Protein AF-A0A9Q1HF29-F1 (afdb_monomer_lite)

InterPro domains:
  IPR002759 RNase P subunit Pop5/Rpp14/Rnp2-like [PF01900] (11-61)
  IPR016819 Ribonuclease P/MRP protein subunit Pop5 [PIRSF023803] (5-95)
  IPR038085 RNase P subunit Pop5/Rpp14/Rnp2-like domain superfamily [G3DSA:3.30.70.3250] (2-68)
  IPR038085 RNase P subunit Pop5/Rpp14/Rnp2-like domain superfamily [SSF160350] (10-67)

pLDDT: mean 82.09, std 17.47, range [32.84, 94.31]

Secondary structure (DSSP, 8-state):
------EEEE-SS-S-EEEE--HHHHHHHHHHGGG--EETTEE---------S-HHHHHHHHHHHHHHHHHHHHHH---HHHHHHHHHHHHHHT-S-----------

Organism: Holothuria leucospilota (NCBI:txid206669)

Structure (mmCIF, N/CA/C/O backbone):
data_AF-A0A9Q1HF29-F1
#
_entry.id   AF-A0A9Q1HF29-F1
#
loop_
_atom_site.group_PDB
_atom_site.id
_atom_site.type_symbol
_atom_site.label_atom_id
_atom_site.label_alt_id
_atom_site.label_comp_id
_atom_site.label_asym_id
_atom_site.label_entity_id
_atom_site.label_seq_id
_atom_site.pdbx_PDB_ins_code
_atom_site.Cartn_x
_atom_site.Cartn_y
_atom_site.Cartn_z
_atom_site.occupancy
_atom_site.B_iso_or_equiv
_atom_site.auth_seq_id
_atom_site.auth_comp_id
_atom_site.auth_asym_id
_atom_site.auth_atom_id
_atom_site.pdbx_PDB_model_num
ATOM 1 N N . MET A 1 1 ? 21.148 -18.603 -18.363 1.00 37.81 1 MET A N 1
ATOM 2 C CA . MET A 1 1 ? 19.706 -18.357 -18.132 1.00 37.81 1 MET A CA 1
ATOM 3 C C . MET A 1 1 ? 19.531 -17.847 -16.706 1.00 37.81 1 MET A C 1
ATOM 5 O O . MET A 1 1 ? 19.588 -18.635 -15.772 1.00 37.81 1 MET A O 1
ATOM 9 N N . VAL A 1 2 ? 19.450 -16.529 -16.504 1.00 47.41 2 VAL A N 1
ATOM 10 C CA . VAL A 1 2 ? 19.324 -15.952 -15.154 1.00 47.41 2 VAL A CA 1
ATOM 11 C C . VAL A 1 2 ? 17.869 -16.103 -14.727 1.00 47.41 2 VAL A C 1
ATOM 13 O O . VAL A 1 2 ? 16.996 -15.444 -15.279 1.00 47.41 2 VAL A O 1
ATOM 16 N N . GLY A 1 3 ? 17.603 -17.029 -13.805 1.00 52.81 3 GLY A N 1
ATOM 17 C CA . GLY A 1 3 ? 16.255 -17.301 -13.315 1.00 52.81 3 GLY A CA 1
ATOM 18 C C . GLY A 1 3 ? 15.575 -16.029 -12.807 1.00 52.81 3 GLY A C 1
ATOM 19 O O . GLY A 1 3 ? 16.158 -15.270 -12.027 1.00 52.81 3 GLY A O 1
ATOM 20 N N . ASN A 1 4 ? 14.337 -15.816 -13.251 1.00 57.50 4 ASN A N 1
ATOM 21 C CA . ASN A 1 4 ? 13.480 -14.710 -12.840 1.00 57.50 4 ASN A CA 1
ATOM 22 C C . ASN A 1 4 ? 13.185 -14.817 -11.336 1.00 57.50 4 ASN A C 1
ATOM 24 O O . ASN A 1 4 ? 12.197 -15.419 -10.922 1.00 57.50 4 ASN A O 1
ATOM 28 N N . ARG A 1 5 ? 14.059 -14.261 -10.490 1.00 66.88 5 ARG A N 1
ATOM 29 C CA . ARG A 1 5 ? 13.855 -14.237 -9.038 1.00 66.88 5 ARG A CA 1
ATOM 30 C C . ARG A 1 5 ? 12.873 -13.129 -8.669 1.00 66.88 5 ARG A C 1
ATOM 32 O O . ARG A 1 5 ? 13.268 -11.980 -8.478 1.00 66.88 5 ARG A O 1
ATOM 39 N N . LEU A 1 6 ? 11.603 -13.506 -8.542 1.00 80.19 6 LEU A N 1
ATOM 40 C CA . LEU A 1 6 ? 10.588 -12.740 -7.823 1.00 80.19 6 LEU A CA 1
ATOM 41 C C . LEU A 1 6 ? 11.038 -12.587 -6.363 1.00 80.19 6 LEU A C 1
ATOM 43 O O . LEU A 1 6 ? 11.313 -13.585 -5.697 1.00 80.19 6 LEU A O 1
ATOM 47 N N . ARG A 1 7 ? 11.131 -11.353 -5.861 1.00 86.00 7 ARG A N 1
ATOM 48 C CA . ARG A 1 7 ? 11.367 -11.10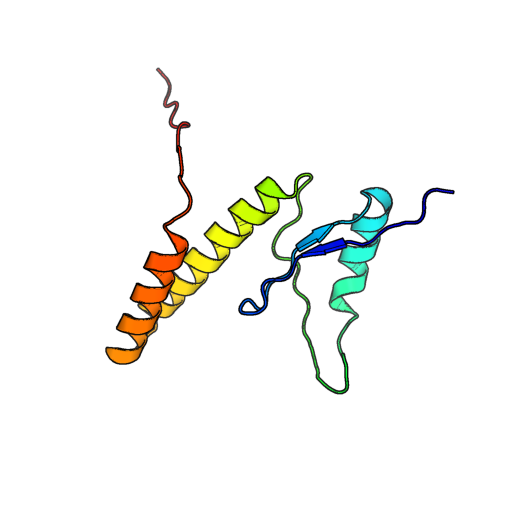1 -4.431 1.00 86.00 7 ARG A CA 1
ATOM 49 C C . ARG A 1 7 ? 10.181 -10.356 -3.853 1.00 86.00 7 ARG A C 1
ATOM 51 O O . ARG A 1 7 ? 9.775 -9.337 -4.405 1.00 86.00 7 ARG A O 1
ATOM 58 N N . VAL A 1 8 ? 9.661 -10.856 -2.742 1.00 88.81 8 VAL A N 1
ATOM 59 C CA . VAL A 1 8 ? 8.549 -10.243 -2.018 1.00 88.81 8 VAL A CA 1
ATOM 60 C C . VAL A 1 8 ? 9.076 -9.765 -0.673 1.00 88.81 8 VAL A C 1
ATOM 62 O O . VAL A 1 8 ? 9.667 -10.543 0.070 1.00 88.81 8 VAL A O 1
ATOM 65 N N . PHE A 1 9 ? 8.879 -8.485 -0.382 1.00 88.25 9 PHE A N 1
ATOM 66 C CA . PHE A 1 9 ? 9.175 -7.874 0.907 1.00 88.25 9 PHE A CA 1
ATOM 67 C C . PHE A 1 9 ? 7.842 -7.554 1.570 1.00 88.25 9 PHE A C 1
ATOM 69 O O . PHE A 1 9 ? 7.099 -6.699 1.085 1.00 88.25 9 PHE A O 1
ATOM 76 N N . LYS A 1 10 ? 7.521 -8.267 2.646 1.00 86.94 10 LYS A N 1
ATOM 77 C CA . LYS A 1 10 ? 6.286 -8.082 3.401 1.00 86.94 10 LYS A CA 1
ATOM 78 C C . LYS A 1 10 ? 6.633 -7.824 4.860 1.00 86.94 10 LYS A C 1
ATOM 80 O O . LYS A 1 10 ? 7.491 -8.502 5.415 1.00 86.94 10 LYS A O 1
ATOM 85 N N . ASP A 1 11 ? 5.951 -6.851 5.441 1.00 81.75 11 ASP A N 1
ATOM 86 C CA . ASP A 1 11 ? 5.935 -6.639 6.882 1.00 81.75 11 ASP A CA 1
ATOM 87 C C . ASP A 1 11 ? 4.948 -7.632 7.525 1.00 81.75 11 ASP A C 1
ATOM 89 O O . ASP A 1 11 ? 3.855 -7.802 6.976 1.00 81.75 11 ASP A O 1
ATOM 93 N N . PRO A 1 12 ? 5.273 -8.323 8.630 1.00 79.06 12 PRO A N 1
ATOM 94 C CA . PRO A 1 12 ? 4.330 -9.235 9.275 1.00 79.06 12 PRO A CA 1
ATOM 95 C C . PRO A 1 12 ? 3.011 -8.561 9.666 1.00 79.06 12 PRO A C 1
ATOM 97 O O . PRO A 1 12 ? 1.957 -9.186 9.546 1.00 79.06 12 PRO A O 1
ATOM 100 N N . GLU A 1 13 ? 3.082 -7.296 10.081 1.00 77.50 13 GLU A N 1
ATOM 101 C CA . GLU A 1 13 ? 1.949 -6.538 10.619 1.00 77.50 13 GLU A CA 1
ATOM 102 C C . GLU A 1 13 ? 1.151 -5.796 9.537 1.00 77.50 13 GLU A C 1
ATOM 104 O O . GLU A 1 13 ? -0.035 -5.539 9.722 1.00 77.50 13 GLU A O 1
ATOM 109 N N . SER A 1 14 ? 1.766 -5.483 8.390 1.00 80.69 14 SER A N 1
ATOM 110 C CA . SER A 1 14 ? 1.105 -4.743 7.308 1.00 80.69 14 SER A CA 1
ATOM 111 C C . SER A 1 14 ? 0.450 -5.683 6.291 1.00 80.69 14 SER A C 1
ATOM 113 O O . SER A 1 14 ? 0.982 -6.731 5.905 1.00 80.69 14 SER A O 1
ATOM 115 N N . GLU A 1 15 ? -0.712 -5.272 5.791 1.00 84.75 15 GLU A N 1
ATOM 116 C CA . GLU A 1 15 ? -1.402 -5.932 4.676 1.00 84.75 15 GLU A CA 1
ATOM 117 C C . GLU A 1 15 ? -0.760 -5.606 3.317 1.00 84.75 15 GLU A C 1
ATOM 119 O O . GLU A 1 15 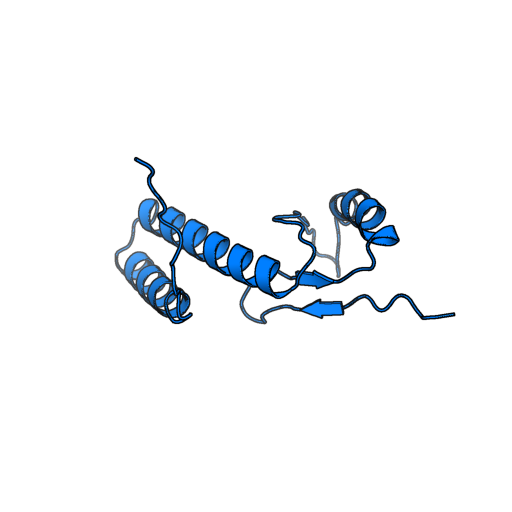? -1.103 -6.207 2.298 1.00 84.75 15 GLU A O 1
ATOM 124 N N . THR A 1 16 ? 0.209 -4.686 3.286 1.00 89.94 16 THR A N 1
ATOM 125 C CA . THR A 1 16 ? 0.917 -4.294 2.066 1.00 89.94 16 THR A CA 1
ATOM 126 C C . THR A 1 16 ? 2.211 -5.089 1.864 1.00 89.94 16 THR A C 1
ATOM 128 O O . THR A 1 16 ? 2.929 -5.441 2.803 1.00 89.94 16 THR A O 1
ATOM 131 N N . ALA A 1 17 ? 2.546 -5.364 0.602 1.00 91.81 17 ALA A N 1
ATOM 132 C CA . ALA A 1 17 ? 3.784 -6.039 0.222 1.00 91.81 17 ALA A CA 1
ATOM 133 C C . ALA A 1 17 ? 4.442 -5.337 -0.969 1.00 91.81 17 ALA A C 1
ATOM 135 O O . ALA A 1 17 ? 3.766 -4.867 -1.884 1.00 91.81 17 ALA A O 1
ATOM 136 N N . ILE A 1 18 ? 5.773 -5.306 -0.983 1.00 92.69 18 ILE A N 1
ATOM 137 C CA . ILE A 1 18 ? 6.553 -4.825 -2.121 1.00 92.69 18 ILE A CA 1
ATOM 138 C C . ILE A 1 18 ? 7.018 -6.031 -2.926 1.00 92.69 18 ILE A C 1
ATOM 140 O O . ILE A 1 18 ? 7.741 -6.894 -2.425 1.00 92.69 18 ILE A O 1
ATOM 144 N N . ILE A 1 19 ? 6.640 -6.065 -4.199 1.00 92.19 19 ILE A N 1
ATOM 145 C CA . ILE A 1 19 ? 7.033 -7.121 -5.126 1.00 92.19 19 ILE A CA 1
ATOM 146 C C . ILE A 1 19 ? 8.080 -6.558 -6.086 1.00 92.19 19 ILE A C 1
ATOM 148 O O . ILE A 1 19 ? 7.802 -5.660 -6.878 1.00 92.19 19 ILE A O 1
ATOM 152 N N . ARG A 1 20 ? 9.300 -7.098 -6.035 1.00 91.69 20 ARG A N 1
ATOM 153 C CA . ARG A 1 20 ? 10.363 -6.779 -6.990 1.00 91.69 20 ARG A CA 1
ATOM 154 C C . ARG A 1 20 ? 10.360 -7.801 -8.118 1.00 91.69 20 ARG A C 1
ATOM 156 O O . ARG A 1 20 ? 10.581 -8.992 -7.893 1.00 91.69 20 ARG A O 1
ATOM 163 N N . VAL A 1 21 ? 10.181 -7.296 -9.333 1.00 90.69 21 VAL A N 1
ATOM 164 C CA . VAL A 1 21 ? 10.208 -8.064 -10.582 1.00 90.69 21 VAL A CA 1
ATOM 165 C C . VAL A 1 21 ? 11.140 -7.430 -11.603 1.00 90.69 21 VAL A C 1
ATOM 167 O O . VAL A 1 21 ? 11.517 -6.264 -11.487 1.00 90.69 21 VAL A O 1
ATOM 170 N N . GLN A 1 22 ? 11.501 -8.199 -12.627 1.00 89.44 22 GLN A N 1
ATOM 171 C CA . GLN A 1 22 ? 12.148 -7.651 -13.812 1.00 89.44 22 GLN A CA 1
ATOM 172 C C . GLN A 1 22 ? 11.161 -6.777 -14.596 1.00 89.44 22 GLN A C 1
ATOM 174 O O . GLN A 1 22 ? 9.971 -7.084 -14.681 1.00 89.44 22 GLN A O 1
ATOM 179 N N . ARG A 1 23 ? 11.669 -5.707 -15.217 1.00 87.25 23 ARG A N 1
ATOM 180 C CA . ARG A 1 23 ? 10.856 -4.738 -15.968 1.00 87.25 23 ARG A CA 1
ATOM 181 C C . ARG A 1 23 ? 10.023 -5.376 -17.087 1.00 87.25 23 ARG A C 1
ATOM 183 O O . ARG A 1 23 ? 8.891 -4.960 -17.295 1.00 87.25 23 ARG A O 1
ATOM 190 N N . SER A 1 24 ? 10.545 -6.408 -17.751 1.00 88.81 24 SER A N 1
ATOM 191 C CA . SER A 1 24 ? 9.828 -7.170 -18.786 1.00 88.81 24 SER A CA 1
ATOM 192 C C . SER A 1 24 ? 8.580 -7.888 -18.256 1.00 88.81 24 SER A C 1
ATOM 194 O O . SER A 1 24 ? 7.594 -8.011 -18.973 1.00 88.81 24 SER A O 1
ATOM 196 N N . VAL A 1 25 ? 8.600 -8.321 -16.992 1.00 88.69 25 VAL A N 1
ATOM 197 C CA . VAL A 1 25 ? 7.513 -9.073 -16.340 1.00 88.69 25 VAL A CA 1
ATOM 198 C C . VAL A 1 25 ? 6.512 -8.145 -15.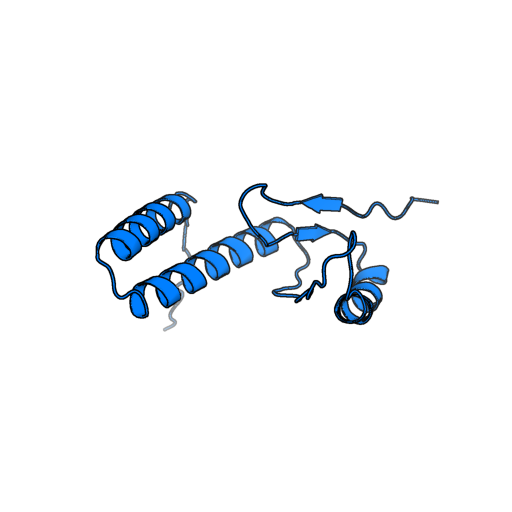647 1.00 88.69 25 VAL A C 1
ATOM 200 O O . VAL A 1 25 ? 5.361 -8.526 -15.450 1.00 88.69 25 VAL A O 1
ATOM 203 N N . ALA A 1 26 ? 6.912 -6.915 -15.307 1.00 88.44 26 ALA A N 1
ATOM 204 C CA . ALA A 1 26 ? 6.086 -5.972 -14.550 1.00 88.44 26 ALA A CA 1
ATOM 205 C C . ALA A 1 26 ? 4.710 -5.725 -15.189 1.00 88.44 26 ALA A C 1
ATOM 207 O O . ALA A 1 26 ? 3.698 -5.807 -14.500 1.00 88.44 26 ALA A O 1
ATOM 208 N N . LYS A 1 27 ? 4.662 -5.504 -16.512 1.00 89.88 27 LYS A N 1
ATOM 209 C CA . LYS A 1 27 ? 3.403 -5.266 -17.237 1.00 89.88 27 LYS A CA 1
ATOM 210 C C . LYS A 1 27 ? 2.458 -6.466 -17.156 1.00 89.88 27 LYS A C 1
ATOM 212 O O . LYS A 1 27 ? 1.277 -6.294 -16.877 1.00 89.88 27 LYS A O 1
ATOM 217 N N . MET A 1 28 ? 2.992 -7.668 -17.367 1.00 91.06 28 MET A N 1
ATOM 218 C CA . MET A 1 28 ? 2.221 -8.908 -17.272 1.00 91.06 28 MET A CA 1
ATOM 219 C C . MET A 1 28 ? 1.697 -9.115 -15.848 1.00 91.06 28 MET A C 1
ATOM 221 O O . MET A 1 28 ? 0.519 -9.399 -15.666 1.00 91.06 28 MET A O 1
ATOM 225 N N . LEU A 1 29 ? 2.537 -8.903 -14.830 1.00 89.38 29 LEU A N 1
ATOM 226 C CA . LEU A 1 29 ? 2.122 -9.043 -13.437 1.00 89.38 29 LEU A CA 1
ATOM 227 C C . LEU A 1 29 ? 0.985 -8.073 -13.087 1.00 89.38 29 LEU A C 1
ATOM 229 O O . LEU A 1 29 ? -0.014 -8.505 -12.522 1.00 89.38 29 LEU A O 1
ATOM 233 N N . SER A 1 30 ? 1.090 -6.795 -13.463 1.00 88.88 30 SER A N 1
ATOM 234 C CA . SER A 1 30 ? 0.027 -5.810 -13.219 1.00 88.88 30 SER A CA 1
ATOM 235 C C . SER A 1 30 ? -1.304 -6.199 -13.863 1.00 88.88 30 SER A C 1
ATOM 237 O O . SER A 1 30 ? -2.352 -5.940 -13.282 1.00 88.88 30 SER A O 1
ATOM 239 N N . GLN A 1 31 ? -1.272 -6.849 -15.029 1.00 91.19 31 GLN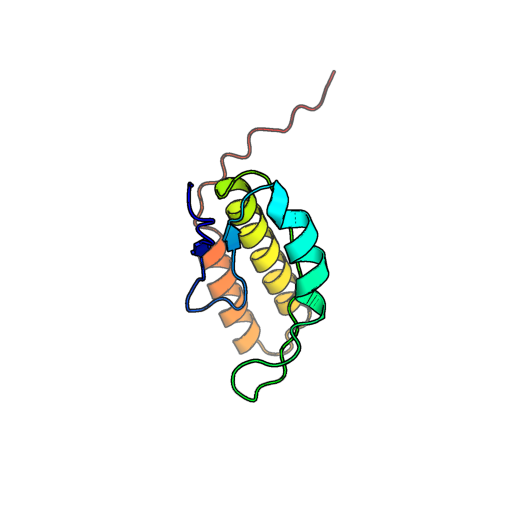 A N 1
ATOM 240 C CA . GLN A 1 31 ? -2.473 -7.371 -15.682 1.00 91.19 31 GLN A CA 1
ATOM 241 C C . GLN A 1 31 ? -3.016 -8.624 -14.992 1.00 91.19 31 GLN A C 1
ATOM 243 O O . GLN A 1 31 ? -4.224 -8.807 -14.955 1.00 91.19 31 GLN A O 1
ATOM 248 N N . MET A 1 32 ? -2.154 -9.479 -14.437 1.00 91.31 32 MET A N 1
ATOM 249 C CA . MET A 1 32 ? -2.563 -10.727 -13.787 1.00 91.31 32 MET A CA 1
ATOM 250 C C . MET A 1 32 ? -3.112 -10.536 -12.370 1.00 91.31 32 MET A C 1
ATOM 252 O O . MET A 1 32 ? -3.998 -11.283 -11.962 1.00 91.31 32 MET A O 1
ATOM 256 N N . LEU A 1 33 ? -2.605 -9.554 -11.617 1.00 89.31 33 LEU A N 1
ATOM 257 C CA . LEU A 1 33 ? -2.964 -9.338 -10.207 1.00 89.31 33 LEU A CA 1
ATOM 258 C C . LEU A 1 33 ? -4.484 -9.293 -9.934 1.00 89.31 33 LEU A C 1
ATOM 260 O O . LEU A 1 33 ? -4.909 -9.975 -9.003 1.00 89.31 33 LEU A O 1
ATOM 264 N N . PRO A 1 34 ? -5.324 -8.599 -10.732 1.00 89.31 34 PRO A N 1
ATOM 265 C CA . PRO A 1 34 ? -6.774 -8.548 -10.508 1.00 89.31 34 PRO A CA 1
ATOM 266 C C . PRO A 1 34 ? -7.496 -9.893 -10.682 1.00 89.31 34 PRO A C 1
ATOM 268 O O . PRO A 1 34 ? -8.614 -10.068 -10.195 1.00 89.31 34 PRO A O 1
ATOM 271 N N . PHE A 1 35 ? -6.889 -10.846 -11.393 1.00 91.06 35 PHE A N 1
ATOM 272 C CA . PHE A 1 35 ? -7.472 -12.172 -11.614 1.00 91.06 35 PHE A CA 1
ATOM 273 C C . PHE A 1 35 ? -7.212 -13.131 -10.448 1.00 91.06 35 PHE A C 1
ATOM 275 O O . PHE A 1 35 ? -7.868 -14.167 -10.349 1.00 91.06 35 PHE A O 1
ATOM 282 N N . ILE A 1 36 ? -6.294 -12.790 -9.541 1.00 89.94 36 ILE A N 1
ATOM 283 C CA . ILE A 1 36 ? -6.020 -13.576 -8.339 1.00 89.94 36 ILE A CA 1
ATOM 284 C C . ILE A 1 36 ? -7.082 -13.228 -7.295 1.00 89.94 36 ILE A C 1
ATOM 286 O O . ILE A 1 36 ? -6.948 -12.259 -6.551 1.00 89.94 36 ILE A O 1
ATOM 290 N N . LYS A 1 37 ? -8.151 -14.025 -7.267 1.00 91.06 37 LYS A N 1
ATOM 291 C CA . LYS A 1 37 ? -9.310 -13.800 -6.391 1.00 91.06 37 LYS A CA 1
ATOM 292 C C . LYS A 1 37 ? -9.346 -14.702 -5.165 1.00 91.06 37 LYS A C 1
ATOM 294 O O . LYS A 1 37 ? -10.063 -14.403 -4.219 1.00 91.06 37 LYS A O 1
ATOM 299 N N . GLU A 1 38 ? -8.585 -15.793 -5.158 1.00 92.50 38 GLU A N 1
ATOM 300 C CA . GLU A 1 38 ? -8.602 -16.759 -4.062 1.00 92.50 38 GLU A CA 1
ATOM 301 C C . GLU A 1 38 ? -7.187 -17.199 -3.689 1.00 92.50 38 GLU A C 1
ATOM 303 O O . GLU A 1 38 ? -6.355 -17.504 -4.546 1.00 92.50 38 GLU A O 1
ATOM 308 N N . HIS A 1 39 ? -6.917 -17.263 -2.388 1.00 87.88 39 HIS A N 1
ATOM 309 C CA . HIS A 1 39 ? -5.711 -17.874 -1.852 1.00 87.88 39 HIS A CA 1
ATOM 310 C C . HIS A 1 39 ? -6.037 -18.655 -0.579 1.00 87.88 39 HIS A C 1
ATOM 312 O O . HIS A 1 39 ? -6.595 -18.106 0.368 1.00 87.88 39 HIS A O 1
ATOM 318 N N . ARG A 1 40 ? -5.672 -19.946 -0.536 1.00 86.44 40 ARG A N 1
ATOM 319 C CA . ARG A 1 40 ? -5.887 -20.836 0.626 1.00 86.44 40 ARG A CA 1
ATOM 320 C C . ARG A 1 40 ? -7.334 -20.812 1.154 1.00 86.44 40 ARG A C 1
ATOM 322 O O . ARG A 1 40 ? -7.542 -20.693 2.360 1.00 86.44 40 ARG A O 1
ATOM 329 N N . LYS A 1 41 ? -8.324 -20.941 0.259 1.00 89.38 41 LYS A N 1
ATOM 330 C CA . LYS A 1 41 ? -9.766 -20.929 0.583 1.00 89.38 41 LYS A CA 1
ATOM 331 C C . LYS A 1 41 ? -10.282 -19.601 1.154 1.00 89.38 41 LYS A C 1
ATOM 333 O O . LYS A 1 41 ? -11.314 -19.572 1.818 1.00 89.38 41 LYS A O 1
ATOM 338 N N . ARG A 1 42 ? -9.556 -18.500 0.935 1.00 90.75 42 ARG A N 1
ATOM 339 C CA . ARG A 1 42 ? -9.987 -17.142 1.288 1.00 90.75 42 ARG A CA 1
ATOM 340 C C . ARG A 1 42 ? -10.077 -16.296 0.029 1.00 90.75 42 ARG A C 1
ATOM 342 O O . ARG A 1 42 ? -9.135 -16.281 -0.765 1.00 90.75 42 ARG A O 1
ATOM 349 N N . SER A 1 43 ? -11.189 -15.582 -0.118 1.00 90.44 43 SER A N 1
ATOM 350 C CA . SER A 1 43 ? -11.329 -14.561 -1.152 1.00 90.44 43 SER A CA 1
ATOM 351 C C . SER A 1 43 ? -10.389 -13.402 -0.831 1.00 90.44 43 SER A C 1
ATOM 353 O O . SER A 1 43 ? -10.385 -12.907 0.296 1.00 90.44 43 SER A O 1
ATOM 355 N N . ILE A 1 44 ? -9.588 -12.981 -1.804 1.00 90.56 44 ILE A N 1
ATOM 356 C CA . ILE A 1 44 ? -8.638 -11.875 -1.671 1.00 90.56 44 ILE A CA 1
ATOM 357 C C . ILE A 1 44 ? -8.797 -10.890 -2.826 1.00 90.56 44 ILE A C 1
ATOM 359 O O . ILE A 1 44 ? -9.163 -11.267 -3.937 1.00 90.56 44 ILE A O 1
ATOM 363 N N . LEU A 1 45 ? -8.489 -9.623 -2.553 1.00 90.62 45 LEU A N 1
ATOM 364 C CA . LEU A 1 45 ? -8.362 -8.577 -3.558 1.00 90.62 45 LEU A CA 1
ATOM 365 C C . LEU A 1 45 ? -6.933 -8.042 -3.514 1.00 90.62 45 LEU A C 1
ATOM 367 O O . LEU A 1 45 ? -6.476 -7.566 -2.477 1.00 90.62 45 LEU A O 1
ATOM 371 N N . LEU A 1 46 ? -6.227 -8.121 -4.639 1.00 90.06 46 LEU A N 1
ATOM 372 C CA . LEU A 1 46 ? -4.883 -7.568 -4.769 1.00 90.06 46 LEU A CA 1
ATOM 373 C C . LEU A 1 46 ? -4.942 -6.254 -5.542 1.00 90.06 46 LEU A C 1
ATOM 375 O O . LEU A 1 46 ? -5.192 -6.238 -6.747 1.00 90.06 46 LEU A O 1
ATOM 379 N N . GLN A 1 47 ? -4.674 -5.150 -4.849 1.00 90.81 47 GLN A N 1
ATOM 380 C CA . GLN A 1 47 ? -4.610 -3.825 -5.452 1.00 90.81 47 GLN A CA 1
ATOM 381 C C . GLN A 1 47 ? -3.158 -3.366 -5.595 1.00 90.81 47 GLN A C 1
ATOM 383 O O . GLN A 1 47 ? -2.366 -3.420 -4.656 1.00 90.81 47 GLN A O 1
ATOM 388 N N . THR A 1 48 ? -2.809 -2.875 -6.784 1.00 92.06 48 THR A N 1
ATOM 389 C CA . THR A 1 48 ? -1.518 -2.212 -6.996 1.00 92.06 48 THR A CA 1
ATOM 390 C C . THR A 1 48 ? -1.621 -0.776 -6.498 1.00 92.06 48 THR A C 1
ATOM 392 O O . THR A 1 48 ? -2.376 0.012 -7.059 1.00 92.06 48 THR A O 1
ATOM 395 N N . LEU A 1 49 ? -0.862 -0.435 -5.455 1.00 92.94 49 LEU A N 1
ATOM 396 C CA . LEU A 1 49 ? -0.846 0.923 -4.900 1.00 92.94 49 LEU A CA 1
ATOM 397 C C . LEU A 1 49 ? 0.107 1.850 -5.664 1.00 92.94 49 LEU A C 1
ATOM 399 O O . LEU A 1 49 ? -0.226 3.000 -5.935 1.00 92.94 49 LEU A O 1
ATOM 403 N N . HIS A 1 50 ? 1.301 1.356 -6.002 1.00 93.56 50 HIS A N 1
ATOM 404 C CA . HIS A 1 50 ? 2.331 2.136 -6.683 1.00 93.56 50 HIS A CA 1
ATOM 405 C C . HIS A 1 50 ? 3.350 1.232 -7.384 1.00 93.56 50 HIS A C 1
ATOM 407 O O . HIS A 1 50 ? 3.621 0.119 -6.932 1.00 93.56 50 HIS A O 1
ATOM 413 N N . VAL A 1 51 ? 3.929 1.722 -8.483 1.00 93.00 51 VAL A N 1
ATOM 414 C CA . VAL A 1 51 ? 4.982 1.041 -9.247 1.00 93.00 51 VAL A CA 1
ATOM 415 C C . VAL A 1 51 ? 6.127 2.019 -9.469 1.00 93.00 51 VAL A C 1
ATOM 417 O O . VAL A 1 51 ? 5.923 3.119 -9.969 1.00 93.00 51 VAL A O 1
ATOM 420 N N . THR A 1 52 ? 7.340 1.607 -9.112 1.00 93.62 52 THR A N 1
ATOM 421 C CA . THR A 1 52 ? 8.550 2.430 -9.225 1.00 93.62 52 THR A CA 1
ATOM 422 C C . THR A 1 52 ? 9.768 1.558 -9.547 1.00 93.62 52 THR A C 1
ATOM 424 O O . THR A 1 52 ? 9.733 0.334 -9.417 1.00 93.62 52 THR A O 1
ATOM 427 N N . GLY A 1 53 ? 10.842 2.185 -10.038 1.00 91.19 53 GLY A N 1
ATOM 428 C CA . GLY A 1 53 ? 12.086 1.517 -10.415 1.00 91.19 53 GLY A CA 1
ATOM 429 C C . GLY A 1 53 ? 12.996 1.134 -9.244 1.00 91.19 53 GLY A C 1
ATOM 430 O O . GLY A 1 53 ? 13.888 0.306 -9.434 1.00 91.19 53 GLY A O 1
ATOM 431 N N . THR A 1 54 ? 12.801 1.692 -8.043 1.00 90.88 54 THR A N 1
ATOM 432 C CA . THR A 1 54 ? 13.683 1.430 -6.892 1.00 90.88 54 THR A CA 1
ATOM 433 C C . THR A 1 54 ? 12.912 0.996 -5.649 1.00 90.88 54 THR A C 1
ATOM 435 O O . THR A 1 54 ? 11.809 1.462 -5.367 1.00 90.88 54 THR A O 1
ATOM 438 N N . LEU A 1 55 ? 13.526 0.101 -4.865 1.00 90.31 55 LEU A N 1
ATOM 439 C CA . LEU A 1 55 ? 12.946 -0.385 -3.611 1.00 90.31 55 LEU A CA 1
ATOM 440 C C . LEU A 1 55 ? 12.759 0.756 -2.597 1.00 90.31 55 LEU A C 1
ATOM 442 O O . LEU A 1 55 ? 11.712 0.826 -1.962 1.00 90.31 55 LEU A O 1
ATOM 446 N N . ARG A 1 56 ? 13.734 1.675 -2.511 1.00 91.38 56 ARG A N 1
ATOM 447 C CA . ARG A 1 56 ? 13.688 2.839 -1.609 1.00 91.38 56 ARG A CA 1
ATOM 448 C C . ARG A 1 56 ? 12.492 3.750 -1.902 1.00 91.38 56 ARG A C 1
ATOM 450 O O . ARG A 1 56 ? 11.788 4.140 -0.979 1.00 91.38 56 ARG A O 1
ATOM 457 N N . ALA A 1 57 ? 12.206 4.032 -3.176 1.00 92.88 57 ALA A N 1
ATOM 458 C CA . ALA A 1 57 ? 11.044 4.838 -3.551 1.00 92.88 57 ALA A CA 1
ATOM 459 C C . ALA A 1 57 ? 9.714 4.136 -3.216 1.00 92.88 57 ALA A C 1
ATOM 461 O O . ALA A 1 57 ? 8.807 4.775 -2.688 1.00 92.88 57 ALA A O 1
ATOM 462 N N . CYS A 1 58 ? 9.612 2.818 -3.441 1.00 92.31 58 CYS A N 1
ATOM 463 C CA . CYS A 1 58 ? 8.453 2.029 -2.997 1.00 92.31 58 CYS A CA 1
ATOM 464 C C . CYS A 1 58 ? 8.260 2.103 -1.475 1.00 92.31 58 CYS A C 1
ATOM 466 O O . CYS A 1 58 ? 7.134 2.244 -1.009 1.00 92.31 58 CYS A O 1
ATOM 468 N N . GLN A 1 59 ? 9.345 2.018 -0.700 1.00 90.94 59 GLN A N 1
ATOM 469 C CA . GLN A 1 59 ? 9.297 2.110 0.761 1.00 90.94 59 GLN A CA 1
ATOM 470 C C . GLN A 1 59 ? 8.846 3.499 1.232 1.00 90.94 59 GLN A C 1
ATOM 472 O O . GLN A 1 59 ? 7.934 3.580 2.053 1.00 90.94 59 GLN A O 1
ATOM 477 N N . LYS A 1 60 ? 9.401 4.583 0.664 1.00 91.31 60 LYS A N 1
ATOM 478 C CA . LYS A 1 60 ? 8.976 5.962 0.974 1.00 91.31 60 LYS A CA 1
ATOM 479 C C . LYS A 1 60 ? 7.496 6.174 0.638 1.00 91.31 60 LYS A C 1
ATOM 481 O O . LYS A 1 60 ? 6.745 6.712 1.447 1.00 91.31 60 LYS A O 1
ATOM 486 N N . PHE A 1 61 ? 7.048 5.687 -0.523 1.00 93.81 61 PHE A N 1
ATOM 487 C CA . PHE A 1 61 ? 5.631 5.723 -0.889 1.00 93.81 61 PHE A CA 1
ATOM 488 C C . PHE A 1 61 ? 4.761 4.950 0.110 1.00 93.81 61 PHE A C 1
ATOM 490 O O . PHE A 1 61 ? 3.731 5.471 0.532 1.00 93.81 61 PHE A O 1
ATOM 497 N N . ARG A 1 62 ? 5.168 3.732 0.501 1.00 91.12 62 ARG A N 1
ATOM 498 C CA . ARG A 1 62 ? 4.421 2.885 1.446 1.00 91.12 62 ARG A CA 1
ATOM 499 C C . ARG A 1 62 ? 4.198 3.605 2.770 1.00 91.12 62 ARG A C 1
ATOM 501 O O . ARG A 1 62 ? 3.059 3.692 3.211 1.00 91.12 62 ARG A O 1
ATOM 508 N N . LEU A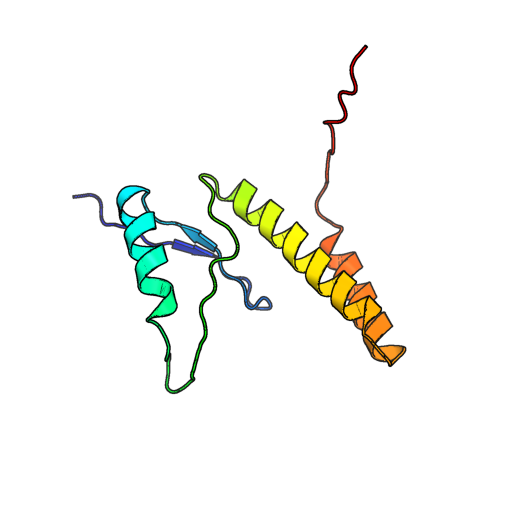 1 63 ? 5.252 4.187 3.337 1.00 89.75 63 LEU A N 1
ATOM 509 C CA . LEU A 1 63 ? 5.159 4.925 4.594 1.00 89.75 63 LEU A CA 1
ATOM 510 C C . LEU A 1 63 ? 4.204 6.122 4.481 1.00 89.75 63 LEU A C 1
ATOM 512 O O . LEU A 1 63 ? 3.332 6.319 5.327 1.00 89.75 63 LEU A O 1
ATOM 516 N N . LYS A 1 64 ? 4.308 6.887 3.387 1.00 91.12 64 LYS A N 1
ATOM 517 C CA . LYS A 1 64 ? 3.407 8.014 3.107 1.00 91.12 64 LYS A CA 1
ATOM 518 C C . LYS A 1 64 ? 1.952 7.564 2.945 1.00 91.12 64 LYS A C 1
ATOM 520 O O . LYS A 1 64 ? 1.043 8.262 3.391 1.00 91.12 64 LYS A O 1
ATOM 525 N N . TYR A 1 65 ? 1.723 6.421 2.303 1.00 92.06 65 TYR A N 1
ATOM 526 C CA . TYR A 1 65 ? 0.397 5.835 2.125 1.00 92.06 65 TYR A CA 1
ATOM 527 C C . TYR A 1 65 ? -0.200 5.376 3.460 1.00 92.06 65 TYR A C 1
ATOM 529 O O . TYR A 1 65 ? -1.300 5.802 3.803 1.00 92.06 65 TYR A O 1
ATOM 537 N N . GLU A 1 66 ? 0.541 4.597 4.250 1.00 89.81 66 GLU A N 1
ATOM 538 C CA . GLU A 1 66 ? 0.099 4.113 5.566 1.00 89.81 66 GLU A CA 1
ATOM 539 C C . GLU A 1 66 ? -0.217 5.284 6.509 1.00 89.81 66 GLU A C 1
ATOM 541 O O . GLU A 1 66 ? -1.284 5.315 7.125 1.00 89.81 66 GLU A O 1
ATOM 546 N N . ARG A 1 67 ? 0.628 6.325 6.527 1.00 91.50 67 ARG A N 1
ATOM 547 C CA . ARG A 1 67 ? 0.363 7.559 7.282 1.00 91.50 67 ARG A CA 1
ATOM 548 C C . ARG A 1 67 ? -0.942 8.233 6.849 1.00 91.50 67 ARG A C 1
ATOM 550 O O . ARG A 1 67 ? -1.715 8.669 7.698 1.00 91.50 67 ARG A O 1
ATOM 557 N N . ARG A 1 68 ? -1.227 8.311 5.543 1.00 92.56 68 ARG A N 1
ATOM 558 C CA . ARG A 1 68 ? -2.492 8.871 5.027 1.00 92.56 68 ARG A CA 1
ATOM 559 C C . ARG A 1 68 ? -3.701 8.036 5.443 1.00 92.56 68 ARG A C 1
ATOM 561 O O . ARG A 1 68 ? -4.712 8.619 5.828 1.00 92.56 68 ARG A O 1
ATOM 568 N N . CYS A 1 69 ? -3.597 6.708 5.405 1.00 91.25 69 CYS A N 1
ATOM 569 C CA . CYS A 1 69 ? -4.652 5.811 5.879 1.00 91.25 69 CYS A CA 1
ATOM 570 C C . CYS A 1 69 ? -4.948 6.039 7.365 1.00 91.25 69 CYS A C 1
ATOM 572 O O . CYS A 1 69 ? -6.104 6.239 7.726 1.00 91.25 69 CYS A O 1
ATOM 574 N N . LEU A 1 70 ? -3.913 6.104 8.207 1.00 92.25 70 LEU A N 1
ATOM 575 C CA . LEU A 1 70 ? -4.067 6.369 9.640 1.00 92.25 70 LEU A CA 1
ATOM 576 C C . LEU A 1 70 ? -4.683 7.748 9.912 1.00 92.25 70 LEU A C 1
ATOM 578 O O . LEU A 1 70 ? -5.590 7.863 10.731 1.00 92.25 70 LEU A O 1
ATOM 582 N N . LEU A 1 71 ? -4.254 8.791 9.195 1.00 92.31 71 LEU A N 1
ATOM 583 C CA . LEU A 1 71 ? -4.845 10.129 9.319 1.00 92.31 71 LEU A CA 1
ATOM 584 C C . LEU A 1 71 ? -6.313 10.160 8.878 1.00 92.31 71 LEU A C 1
ATOM 586 O O . LEU A 1 71 ? -7.117 10.864 9.484 1.00 92.31 71 LEU A O 1
ATOM 590 N N . SER A 1 72 ? -6.673 9.406 7.837 1.00 93.12 72 SER A N 1
ATOM 591 C CA . SER A 1 72 ? -8.070 9.251 7.423 1.00 93.12 72 SER A CA 1
ATOM 592 C C . SER A 1 72 ? -8.887 8.541 8.500 1.00 93.12 72 SER A C 1
ATOM 594 O O . SER A 1 72 ? -9.979 8.996 8.830 1.00 93.12 72 SER A O 1
ATOM 596 N N . LEU A 1 73 ? -8.341 7.473 9.087 1.00 92.62 73 LEU A N 1
ATOM 597 C CA . LEU A 1 73 ? -8.998 6.704 10.141 1.00 92.62 73 LEU A CA 1
ATOM 598 C C . LEU A 1 73 ? -9.202 7.538 11.415 1.00 92.62 73 LEU A C 1
ATOM 600 O O . LEU A 1 73 ? -10.268 7.481 12.022 1.00 92.62 73 LEU A O 1
ATOM 604 N N . LEU A 1 74 ? -8.225 8.379 11.774 1.00 92.69 74 LEU A N 1
ATOM 605 C CA . LEU A 1 74 ? -8.304 9.293 12.919 1.00 92.69 74 LEU A CA 1
ATOM 606 C C . LEU A 1 74 ? -9.430 10.328 12.771 1.00 92.69 74 LEU A C 1
ATOM 608 O O . LEU A 1 74 ? -10.041 10.744 13.756 1.00 92.69 74 LEU A O 1
ATOM 612 N N . LYS A 1 75 ? -9.712 10.760 11.537 1.00 91.19 75 LYS A N 1
ATOM 613 C CA . LYS A 1 75 ? -10.824 11.677 11.255 1.00 91.19 75 LYS A CA 1
ATOM 614 C C . LYS A 1 75 ? -12.182 10.995 11.422 1.00 91.19 75 LYS A C 1
ATOM 616 O O . LYS A 1 75 ? -13.120 11.652 11.859 1.00 91.19 75 LYS A O 1
ATOM 621 N N . SER A 1 76 ? -12.285 9.706 11.096 1.00 92.31 76 SER A N 1
ATOM 622 C CA . SER A 1 76 ? -13.531 8.930 11.189 1.00 92.31 76 SER A CA 1
ATOM 623 C C . SER A 1 76 ? -13.759 8.226 12.534 1.00 92.31 76 SER A C 1
ATOM 625 O O . SER A 1 76 ? -14.844 7.695 12.751 1.00 92.31 76 SER A O 1
ATOM 627 N N . SER A 1 77 ? -12.763 8.182 13.423 1.00 90.62 77 SER A N 1
ATOM 628 C CA . SER A 1 77 ? -12.853 7.472 14.707 1.00 90.62 77 SER A CA 1
ATOM 629 C C . SER A 1 77 ? -13.854 8.135 15.657 1.00 90.62 77 SER A C 1
ATOM 631 O O . SER A 1 77 ? -13.815 9.358 15.832 1.00 90.62 77 SER A O 1
ATOM 633 N N . GLN A 1 78 ? -14.681 7.330 16.322 1.00 89.81 78 GLN A N 1
ATOM 634 C CA . GLN A 1 78 ? -15.722 7.811 17.239 1.00 89.81 78 GLN A CA 1
ATOM 635 C C . GLN A 1 78 ? -15.308 7.696 18.712 1.00 89.81 78 GLN A C 1
ATOM 637 O O . GLN A 1 78 ? -15.775 8.474 19.541 1.00 89.81 78 GLN A O 1
ATOM 642 N N . SER A 1 79 ? -14.406 6.764 19.035 1.00 94.31 79 SER A N 1
ATOM 643 C CA . SER A 1 79 ? -13.946 6.504 20.401 1.00 94.31 79 SER A CA 1
ATOM 644 C C . SER A 1 79 ? -12.588 7.144 20.694 1.00 94.31 79 SER A C 1
ATOM 646 O O . SER A 1 79 ? -11.676 7.138 19.866 1.00 94.31 79 SER A O 1
ATOM 648 N N . GLU A 1 80 ? -12.418 7.651 21.915 1.00 90.62 80 GLU A N 1
ATOM 649 C CA . GLU A 1 80 ? -11.132 8.161 22.400 1.00 90.62 80 GLU A CA 1
ATOM 650 C C . GLU A 1 80 ? -10.064 7.057 22.483 1.00 90.62 80 GLU A C 1
ATOM 652 O O . GLU A 1 80 ? -8.895 7.294 22.174 1.00 90.62 80 GLU A O 1
ATOM 657 N N . ALA A 1 81 ? -10.469 5.823 22.801 1.00 91.56 81 ALA A N 1
ATOM 658 C CA . ALA A 1 81 ? -9.561 4.680 22.834 1.00 91.56 81 ALA A CA 1
ATOM 659 C C . ALA A 1 81 ? -8.991 4.365 21.438 1.00 91.56 81 ALA A C 1
ATOM 661 O O . ALA A 1 81 ? -7.787 4.162 21.290 1.00 91.56 81 ALA A O 1
ATOM 662 N N . GLU A 1 82 ? -9.836 4.394 20.401 1.00 91.12 82 GLU A N 1
ATOM 663 C CA . GLU A 1 82 ? -9.408 4.216 19.005 1.00 91.12 82 GLU A CA 1
ATOM 664 C C . GLU A 1 82 ? -8.451 5.329 18.577 1.00 91.12 82 GLU A C 1
ATOM 666 O O . GLU A 1 82 ? -7.402 5.062 17.990 1.00 91.12 82 GLU A O 1
ATOM 671 N N . ARG A 1 83 ? -8.775 6.582 18.924 1.00 92.44 83 ARG A N 1
ATOM 672 C CA . ARG A 1 83 ? -7.920 7.739 18.634 1.00 92.44 83 ARG A CA 1
ATOM 673 C C . ARG A 1 83 ? -6.528 7.579 19.215 1.00 92.44 83 ARG A C 1
ATOM 675 O O . ARG A 1 83 ? -5.555 7.819 18.503 1.00 92.44 83 ARG A O 1
ATOM 682 N N . LYS A 1 84 ? -6.431 7.137 20.469 1.00 93.12 84 LYS A N 1
ATOM 683 C CA . LYS A 1 84 ? -5.149 6.936 21.144 1.00 93.12 84 LYS A CA 1
ATOM 684 C C . LYS A 1 84 ? -4.287 5.893 20.427 1.00 93.12 84 LYS A C 1
ATOM 686 O O . LYS A 1 84 ? -3.126 6.163 20.135 1.00 93.12 84 LYS A O 1
ATOM 691 N N . VAL A 1 85 ? -4.864 4.751 20.047 1.00 92.50 85 VAL A N 1
ATOM 692 C CA . VAL A 1 85 ? -4.148 3.695 19.303 1.00 92.50 85 VAL A CA 1
ATOM 693 C C . VAL A 1 85 ? -3.672 4.189 17.931 1.00 92.50 85 VAL A C 1
ATOM 695 O O . VAL A 1 85 ? -2.545 3.907 17.509 1.00 92.50 85 VAL A O 1
ATOM 698 N N . ILE A 1 86 ? -4.507 4.958 17.227 1.00 91.25 86 ILE A N 1
ATOM 699 C CA . ILE A 1 86 ? -4.147 5.529 15.923 1.00 91.25 86 ILE A CA 1
ATOM 700 C C . ILE A 1 86 ? -3.019 6.557 16.076 1.00 91.25 86 ILE A C 1
ATOM 702 O O . ILE A 1 86 ? -2.083 6.558 15.277 1.00 91.25 86 ILE A O 1
ATOM 706 N N . GLN A 1 87 ? -3.061 7.395 17.114 1.00 90.81 87 GLN A N 1
ATOM 707 C CA . GLN A 1 87 ? -1.996 8.351 17.426 1.00 90.81 87 GLN A CA 1
ATOM 708 C C . GLN A 1 87 ? -0.675 7.645 17.749 1.00 90.81 87 GLN A C 1
ATOM 710 O O . GLN A 1 87 ? 0.354 8.003 17.182 1.00 90.81 87 GLN A O 1
ATOM 715 N N . GLU A 1 88 ? -0.690 6.598 18.575 1.00 90.88 88 GLU A N 1
ATOM 716 C CA . GLU A 1 88 ? 0.501 5.788 18.869 1.00 90.88 88 GLU A CA 1
ATOM 717 C C . GLU A 1 88 ? 1.095 5.146 17.605 1.00 90.88 88 GLU A C 1
ATOM 719 O O . GLU A 1 88 ? 2.316 5.068 17.449 1.00 90.88 88 GLU A O 1
ATOM 724 N N . SER A 1 89 ? 0.241 4.711 16.678 1.00 90.06 89 SER A N 1
ATOM 725 C CA . SER A 1 89 ? 0.665 4.151 15.390 1.00 90.06 89 SER A CA 1
A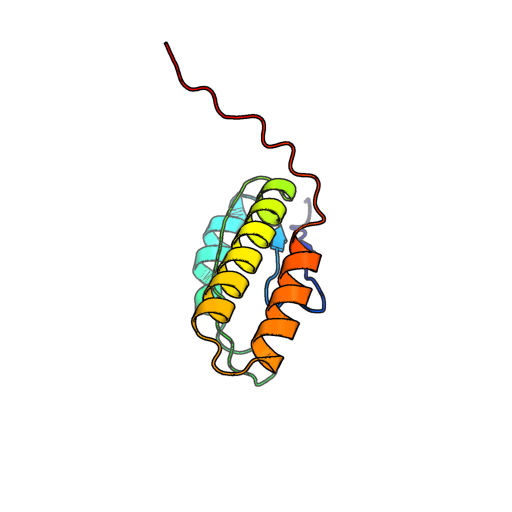TOM 726 C C . SER A 1 89 ? 1.257 5.224 14.467 1.00 90.06 89 SER A C 1
ATOM 728 O O . SER A 1 89 ? 2.289 4.998 13.840 1.00 90.06 89 SER A O 1
ATOM 730 N N . LEU A 1 90 ? 0.674 6.428 14.433 1.00 89.12 90 LEU A N 1
ATOM 731 C CA . LEU A 1 90 ? 1.212 7.571 13.684 1.00 89.12 90 LEU A CA 1
ATOM 732 C C . LEU A 1 90 ? 2.592 8.002 14.189 1.00 89.12 90 LEU A C 1
ATOM 734 O O . LEU A 1 90 ? 3.460 8.323 13.374 1.00 89.12 90 LEU A O 1
ATOM 738 N N . MET A 1 91 ? 2.807 7.978 15.507 1.00 85.56 91 MET A N 1
ATOM 739 C CA . MET A 1 91 ? 4.114 8.264 16.106 1.00 85.56 91 MET A CA 1
ATOM 740 C C . MET A 1 91 ? 5.160 7.221 15.694 1.00 85.56 91 MET A C 1
ATOM 742 O O . MET A 1 91 ? 6.290 7.587 15.381 1.00 85.56 91 MET A O 1
ATOM 746 N N . ARG A 1 92 ? 4.777 5.940 15.598 1.00 82.88 92 ARG A N 1
ATOM 747 C CA . ARG A 1 92 ? 5.649 4.869 15.081 1.00 82.88 92 ARG A CA 1
ATOM 748 C C . ARG A 1 92 ? 6.002 5.038 13.601 1.00 82.88 92 ARG A C 1
ATOM 750 O O . ARG A 1 92 ? 7.097 4.665 13.202 1.00 82.88 92 ARG A O 1
ATOM 757 N N . CYS A 1 93 ? 5.121 5.625 12.791 1.00 74.69 93 CYS A N 1
ATOM 758 C CA . CYS A 1 93 ? 5.420 5.928 11.388 1.00 74.69 93 CYS A CA 1
ATOM 759 C C . CYS A 1 93 ? 6.352 7.141 11.200 1.00 74.69 93 CYS A C 1
ATOM 761 O O . CYS A 1 93 ? 6.875 7.322 10.105 1.00 74.69 93 CYS A O 1
ATOM 763 N N . ALA A 1 94 ? 6.531 8.002 12.209 1.00 64.56 94 ALA A N 1
ATOM 764 C CA . ALA A 1 94 ? 7.285 9.255 12.088 1.00 64.56 94 ALA A CA 1
ATOM 765 C C . ALA A 1 94 ? 8.809 9.102 12.272 1.00 64.56 94 ALA A C 1
ATOM 767 O O . ALA A 1 94 ? 9.547 10.047 12.023 1.00 64.56 94 ALA A O 1
ATOM 768 N N . THR A 1 95 ? 9.304 7.937 12.694 1.00 57.16 95 THR A N 1
ATOM 769 C CA . THR A 1 95 ? 10.725 7.713 13.023 1.00 57.16 95 THR A CA 1
ATOM 770 C C . THR A 1 95 ? 11.630 7.412 11.823 1.00 57.16 95 THR A C 1
ATOM 772 O O . THR A 1 95 ? 12.739 6.911 11.999 1.00 57.16 95 THR A O 1
ATOM 775 N N . THR A 1 96 ? 11.229 7.752 10.596 1.00 50.25 96 THR A N 1
ATOM 776 C CA . THR A 1 96 ? 12.169 7.788 9.467 1.00 50.25 96 THR A CA 1
ATOM 777 C C . THR A 1 96 ? 12.720 9.204 9.309 1.00 50.25 96 THR A C 1
ATOM 779 O O . THR A 1 96 ? 11.911 10.113 9.142 1.00 50.25 96 THR A O 1
ATOM 782 N N . PRO A 1 97 ? 14.048 9.419 9.349 1.00 44.25 97 PRO A N 1
ATOM 783 C CA . PRO A 1 97 ? 14.631 10.740 9.143 1.00 44.25 97 PRO A CA 1
ATOM 784 C C . PRO A 1 97 ? 14.272 11.242 7.739 1.00 44.25 97 PRO A C 1
ATOM 786 O O . PRO A 1 97 ? 14.771 10.736 6.733 1.00 44.25 97 PRO A O 1
ATOM 789 N N . GLU A 1 98 ? 13.343 12.193 7.683 1.00 50.47 98 GLU A N 1
ATOM 790 C CA . GLU A 1 98 ? 13.023 12.974 6.495 1.00 50.47 98 GLU A CA 1
ATOM 791 C C . GLU A 1 98 ? 13.936 14.204 6.502 1.00 50.47 98 GLU A C 1
ATOM 793 O O . GLU A 1 98 ? 13.680 15.188 7.189 1.00 50.47 98 GLU A O 1
ATOM 798 N N . GLU A 1 99 ? 15.033 14.133 5.749 1.00 41.34 99 GLU A N 1
ATOM 799 C CA . GLU A 1 99 ? 15.595 15.332 5.132 1.00 41.34 99 GLU A CA 1
ATOM 800 C C . GLU A 1 99 ? 14.673 15.679 3.957 1.00 41.34 99 GLU A C 1
ATOM 802 O O . GLU A 1 99 ? 14.815 15.164 2.846 1.00 41.34 99 GLU A O 1
ATOM 807 N N . ASP A 1 100 ? 13.654 16.489 4.236 1.00 41.66 100 ASP A N 1
ATOM 808 C CA . ASP A 1 100 ? 12.925 17.237 3.217 1.00 41.66 100 ASP A CA 1
ATOM 809 C C . ASP A 1 100 ? 13.758 18.482 2.866 1.00 41.66 100 ASP A C 1
ATOM 811 O O . ASP A 1 100 ? 13.503 19.584 3.346 1.00 41.66 100 ASP A O 1
ATOM 815 N N . SER A 1 101 ? 14.787 18.307 2.038 1.00 44.81 101 SER A N 1
ATOM 816 C CA . SER A 1 101 ? 15.287 19.388 1.190 1.00 44.81 101 SER A CA 1
ATOM 817 C C . SER A 1 101 ? 14.702 19.162 -0.196 1.00 44.81 101 SER A C 1
ATOM 819 O O . SER A 1 101 ? 15.138 18.244 -0.878 1.00 44.81 101 SER A O 1
ATOM 821 N N . ASP A 1 102 ? 13.654 19.913 -0.522 1.00 39.94 102 ASP A N 1
ATOM 822 C CA . ASP A 1 102 ? 13.289 20.367 -1.871 1.00 39.94 102 ASP A CA 1
ATOM 823 C C . ASP A 1 102 ? 12.054 21.273 -1.724 1.00 39.94 102 ASP A C 1
ATOM 825 O O . ASP A 1 102 ? 10.910 20.890 -1.981 1.00 39.94 102 ASP A O 1
ATOM 829 N N . ILE A 1 103 ? 12.301 22.491 -1.239 1.00 37.03 103 ILE A N 1
ATOM 830 C CA . ILE A 1 103 ? 11.488 23.662 -1.566 1.00 37.03 103 ILE A CA 1
ATOM 831 C C . ILE A 1 103 ? 12.463 24.648 -2.217 1.00 37.03 103 ILE A C 1
ATOM 833 O O . ILE A 1 103 ? 13.008 25.527 -1.556 1.00 37.03 103 ILE A O 1
ATOM 837 N N . GLU A 1 104 ? 12.733 24.450 -3.507 1.00 32.84 104 GLU A N 1
ATOM 838 C CA . GLU A 1 104 ? 13.021 25.579 -4.390 1.00 32.84 104 GLU A CA 1
ATOM 839 C C . GLU A 1 104 ? 11.674 26.258 -4.670 1.00 32.84 104 GLU A C 1
ATOM 841 O O . GLU A 1 104 ? 10.746 25.636 -5.192 1.00 32.84 104 GLU A O 1
ATOM 846 N N . VAL A 1 105 ? 11.550 27.518 -4.257 1.00 43.50 105 VAL A N 1
ATOM 847 C CA . VAL A 1 105 ? 10.615 28.464 -4.867 1.00 43.50 105 VAL A CA 1
ATOM 848 C C . VAL A 1 105 ? 11.488 29.541 -5.492 1.00 43.50 105 VAL A C 1
ATOM 850 O O . VAL A 1 105 ? 12.304 30.145 -4.796 1.00 43.50 105 VAL A O 1
ATOM 853 N N . ASP A 1 106 ? 11.332 29.686 -6.804 1.00 33.16 106 ASP A N 1
ATOM 854 C CA . ASP A 1 106 ? 11.992 30.650 -7.680 1.00 33.16 106 ASP A CA 1
ATOM 855 C C . ASP A 1 106 ? 11.813 32.114 -7.234 1.00 33.16 106 ASP A C 1
ATOM 857 O O . ASP A 1 106 ? 10.727 32.499 -6.794 1.00 33.16 106 ASP A O 1
ATOM 861 N N . GLU A 1 107 ? 12.844 32.929 -7.487 1.00 35.19 107 GLU A N 1
ATOM 862 C CA . GLU A 1 107 ? 12.741 34.214 -8.208 1.00 35.19 107 GLU A CA 1
ATOM 863 C C . GLU A 1 107 ? 13.876 34.320 -9.238 1.00 35.19 107 GLU A C 1
ATOM 865 O O . GLU A 1 107 ? 15.026 33.952 -8.898 1.00 35.19 107 GLU A O 1
#

Sequence (107 aa):
MVGNRLRVFKDPESETAIIRVQRSVAKMLSQMLPFIKEHRKRSILLQTLHVTGTLRACQKFRLKYERRCLLSLLKSSQSEAERKVIQESLMRCATTPEEDSDIEVDE

Foldseek 3Di:
DPDFDWDWADDPPDPDIDIDGDPVCVVVCQVCQQVCQDDPNDGDHDDDPDDDDDPVVVVVVVLVVVLVVLVVVCVVDDDPVSNVVSVVVNVVSPPDDDPPPDDDDDD

Radius of gyration: 17.83 Å; chains: 1; bounding box: 35×55×42 Å